Protein AF-A0A7C9F800-F1 (afdb_monomer)

Structure (mmCIF, N/CA/C/O backbone):
data_AF-A0A7C9F800-F1
#
_entry.id   AF-A0A7C9F800-F1
#
loop_
_atom_site.group_PDB
_atom_site.id
_atom_site.type_symbol
_atom_site.label_atom_id
_atom_site.label_alt_id
_atom_site.label_comp_id
_atom_site.label_asym_id
_atom_site.label_entity_id
_atom_site.label_seq_id
_atom_site.pdbx_PDB_ins_code
_atom_site.Cartn_x
_atom_site.Cartn_y
_atom_site.Cartn_z
_atom_site.occupancy
_atom_site.B_iso_or_equiv
_atom_site.auth_seq_id
_atom_site.auth_comp_id
_atom_site.auth_asym_id
_atom_site.auth_atom_id
_atom_site.pdbx_PDB_model_num
ATOM 1 N N . LEU A 1 1 ? -0.055 3.394 1.005 1.00 93.81 1 LEU A N 1
ATOM 2 C CA . LEU A 1 1 ? -0.273 2.011 0.501 1.00 93.81 1 LEU A CA 1
ATOM 3 C C . LEU A 1 1 ? 0.442 1.721 -0.820 1.00 93.81 1 LEU A C 1
ATOM 5 O O . LEU A 1 1 ? 1.313 0.863 -0.821 1.00 93.81 1 LEU A O 1
ATOM 9 N N . ARG A 1 2 ? 0.149 2.446 -1.914 1.00 95.25 2 ARG A N 1
ATOM 10 C CA . ARG A 1 2 ? 0.796 2.254 -3.235 1.00 95.25 2 ARG A CA 1
ATOM 11 C C . ARG A 1 2 ? 2.325 2.153 -3.190 1.00 95.25 2 ARG A C 1
ATOM 13 O O . ARG A 1 2 ? 2.883 1.211 -3.735 1.00 95.25 2 ARG A O 1
ATOM 20 N N . ALA A 1 3 ? 2.988 3.075 -2.488 1.00 94.31 3 ALA A N 1
ATOM 21 C CA . ALA A 1 3 ? 4.445 3.066 -2.344 1.00 94.31 3 ALA A CA 1
ATOM 22 C C . ALA A 1 3 ? 4.975 1.759 -1.725 1.00 94.31 3 ALA A C 1
ATOM 24 O O . ALA A 1 3 ? 5.908 1.165 -2.256 1.00 94.31 3 ALA A O 1
ATOM 25 N N . PHE A 1 4 ? 4.340 1.267 -0.656 1.00 93.75 4 PHE A N 1
ATOM 26 C CA . PHE A 1 4 ? 4.717 0.003 -0.019 1.00 93.75 4 PHE A CA 1
ATOM 27 C C . PHE A 1 4 ? 4.524 -1.195 -0.962 1.00 93.75 4 PHE A C 1
ATOM 29 O O . PHE A 1 4 ? 5.425 -2.018 -1.081 1.00 93.75 4 PHE A O 1
ATOM 36 N N . LYS A 1 5 ? 3.405 -1.255 -1.700 1.00 93.50 5 LYS A N 1
ATOM 37 C CA . LYS A 1 5 ? 3.109 -2.343 -2.656 1.00 93.50 5 LYS A CA 1
ATOM 38 C C . LYS A 1 5 ? 3.966 -2.324 -3.931 1.00 93.50 5 LYS A C 1
ATOM 40 O O . LYS A 1 5 ? 4.164 -3.363 -4.560 1.00 93.50 5 LYS A O 1
ATOM 45 N N . ALA A 1 6 ? 4.492 -1.159 -4.304 1.00 93.62 6 ALA A N 1
ATOM 46 C CA . ALA A 1 6 ? 5.456 -1.021 -5.394 1.00 93.62 6 ALA A CA 1
ATOM 47 C C . ALA A 1 6 ? 6.866 -1.493 -4.991 1.00 93.62 6 ALA A C 1
ATOM 49 O O . ALA A 1 6 ? 7.661 -1.856 -5.855 1.00 93.62 6 ALA A O 1
ATOM 50 N N . GLN A 1 7 ? 7.183 -1.474 -3.690 1.00 91.12 7 GLN A N 1
ATOM 51 C CA . GLN A 1 7 ? 8.450 -1.979 -3.155 1.00 91.12 7 GLN A CA 1
ATOM 52 C C . GLN A 1 7 ? 8.429 -3.501 -2.969 1.00 91.12 7 GLN A C 1
ATOM 54 O O . GLN A 1 7 ? 9.410 -4.163 -3.297 1.00 91.12 7 GLN A O 1
ATOM 59 N N . SER A 1 8 ? 7.333 -4.058 -2.447 1.00 86.81 8 SER A N 1
ATOM 60 C CA . SER A 1 8 ? 7.206 -5.491 -2.161 1.00 86.81 8 SER A CA 1
ATOM 61 C C . SER A 1 8 ? 5.758 -5.977 -2.263 1.00 86.81 8 SER A C 1
ATOM 63 O O . SER A 1 8 ? 4.818 -5.229 -1.999 1.00 86.81 8 SER A O 1
ATOM 65 N N . ASP A 1 9 ? 5.572 -7.248 -2.636 1.00 84.44 9 ASP A N 1
ATOM 66 C CA . ASP A 1 9 ? 4.239 -7.864 -2.729 1.00 84.44 9 ASP A CA 1
ATOM 67 C C . ASP A 1 9 ? 3.602 -8.108 -1.358 1.00 84.44 9 ASP A C 1
ATOM 69 O O . ASP A 1 9 ? 2.393 -7.944 -1.189 1.00 84.44 9 ASP A O 1
ATOM 73 N N . ALA A 1 10 ? 4.422 -8.427 -0.360 1.00 87.19 10 ALA A N 1
ATOM 74 C CA . ALA A 1 10 ? 4.011 -8.509 1.032 1.00 87.19 10 ALA A CA 1
ATOM 75 C C . ALA A 1 10 ? 4.365 -7.212 1.774 1.00 87.19 10 ALA A C 1
ATOM 77 O O . ALA A 1 10 ? 5.423 -6.617 1.545 1.00 87.19 10 ALA A O 1
ATOM 78 N N . ILE A 1 11 ? 3.479 -6.778 2.670 1.00 88.38 11 ILE A N 1
ATOM 79 C CA . ILE A 1 11 ? 3.770 -5.729 3.650 1.00 88.38 11 ILE A CA 1
ATOM 80 C C . ILE A 1 11 ? 4.346 -6.453 4.870 1.00 88.38 11 ILE A C 1
ATOM 82 O O . ILE A 1 11 ? 3.743 -7.402 5.354 1.00 88.38 11 ILE A O 1
ATOM 86 N N . SER A 1 12 ? 5.547 -6.078 5.316 1.00 88.56 12 SER A N 1
ATOM 87 C CA . SER A 1 12 ? 6.138 -6.668 6.521 1.00 88.56 12 SER A CA 1
ATOM 88 C C . SER A 1 12 ? 5.402 -6.194 7.774 1.00 88.56 12 SER A C 1
ATOM 90 O O . SER A 1 12 ? 4.864 -5.088 7.784 1.00 88.56 12 SER A O 1
ATOM 92 N N . TRP A 1 13 ? 5.461 -6.982 8.848 1.00 86.88 13 TRP A N 1
ATOM 93 C CA . TRP A 1 13 ? 4.853 -6.653 10.144 1.00 86.88 13 TRP A CA 1
ATOM 94 C C . TRP A 1 13 ? 5.213 -5.246 10.648 1.00 86.88 13 TRP A C 1
ATOM 96 O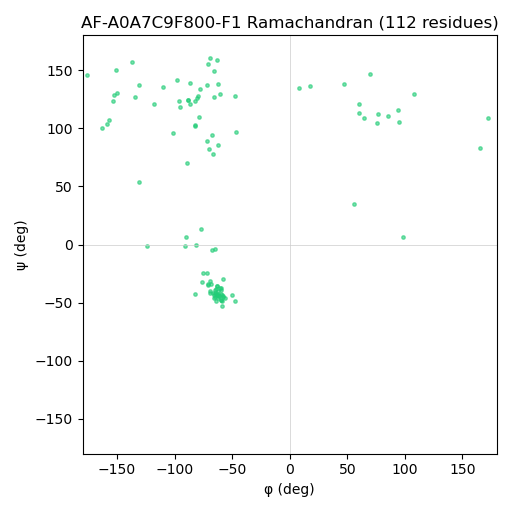 O . TRP A 1 13 ? 4.329 -4.481 11.028 1.00 86.88 13 TRP A O 1
ATOM 106 N N . ASP A 1 14 ? 6.484 -4.847 10.534 1.00 88.38 14 ASP A N 1
ATOM 107 C CA . ASP A 1 14 ? 6.934 -3.501 10.921 1.00 88.38 14 ASP A CA 1
ATOM 108 C C . ASP A 1 14 ? 6.211 -2.388 10.140 1.00 88.38 14 ASP A C 1
ATOM 110 O O . ASP A 1 14 ? 5.869 -1.335 10.681 1.00 88.38 14 ASP A O 1
ATOM 114 N N . LYS A 1 15 ? 5.941 -2.618 8.848 1.00 93.38 15 LYS A N 1
ATOM 115 C CA . LYS A 1 15 ? 5.225 -1.668 7.987 1.00 93.38 15 LYS A CA 1
ATOM 116 C C . LYS A 1 15 ? 3.722 -1.678 8.273 1.00 93.38 15 LYS A C 1
ATOM 118 O O . LYS A 1 15 ? 3.089 -0.633 8.144 1.00 93.38 15 LYS A O 1
ATOM 123 N N . GLU A 1 16 ? 3.144 -2.812 8.666 1.00 92.75 16 GLU A N 1
ATOM 124 C CA . GLU A 1 16 ? 1.723 -2.912 9.031 1.00 92.75 16 GLU A CA 1
ATOM 125 C C . GLU A 1 16 ? 1.383 -2.092 10.278 1.00 92.75 16 GLU A C 1
ATOM 127 O O . GLU A 1 16 ? 0.345 -1.422 10.299 1.00 92.75 16 GLU A O 1
ATOM 132 N N . GLY A 1 17 ? 2.273 -2.074 11.276 1.00 93.94 17 GLY A N 1
ATOM 133 C CA . GLY A 1 17 ? 2.135 -1.214 12.453 1.00 93.94 17 GLY A CA 1
ATOM 134 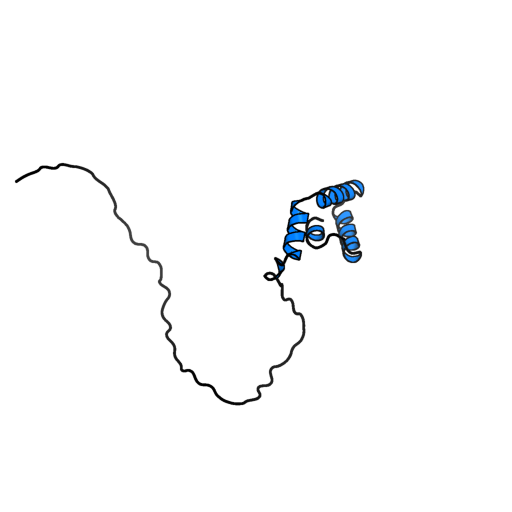C C . GLY A 1 17 ? 2.067 0.265 12.066 1.00 93.94 17 GLY A C 1
ATOM 135 O O . GLY A 1 17 ? 1.091 0.946 12.379 1.00 93.94 17 GLY A O 1
ATOM 136 N N . LEU A 1 18 ? 3.040 0.737 11.279 1.00 95.69 18 LEU A N 1
ATOM 137 C CA . LEU A 1 18 ? 3.068 2.118 10.780 1.00 95.69 18 LEU A CA 1
ATOM 138 C C . LEU A 1 18 ? 1.816 2.472 9.961 1.00 95.69 18 LEU A C 1
ATOM 140 O O . LEU A 1 18 ? 1.230 3.538 10.132 1.00 95.69 18 LEU A O 1
ATOM 144 N N . ILE A 1 19 ? 1.386 1.580 9.068 1.00 95.75 19 ILE A N 1
ATOM 145 C CA . ILE A 1 19 ? 0.182 1.780 8.251 1.00 95.75 19 ILE A CA 1
ATOM 146 C C . ILE A 1 19 ? -1.072 1.856 9.128 1.00 95.75 19 ILE A C 1
ATOM 148 O O . ILE A 1 19 ? -1.986 2.619 8.820 1.00 95.75 19 ILE A O 1
ATOM 152 N N . THR A 1 20 ? -1.123 1.085 10.212 1.00 96.31 20 THR A N 1
ATOM 153 C CA . THR A 1 20 ? -2.248 1.090 11.148 1.00 96.31 20 THR A CA 1
ATOM 154 C C . THR A 1 20 ? -2.331 2.388 11.934 1.00 96.31 20 THR A C 1
ATOM 156 O O . THR A 1 20 ? -3.424 2.935 12.057 1.00 96.31 20 THR A O 1
ATOM 159 N N . GLU A 1 21 ? -1.206 2.921 12.398 1.00 96.62 21 GLU A N 1
ATOM 160 C CA . GLU A 1 21 ? -1.202 4.215 13.083 1.00 96.62 21 GLU A CA 1
ATOM 161 C C . GLU A 1 21 ? -1.593 5.347 12.126 1.00 96.62 21 GLU A C 1
ATOM 163 O O . GLU A 1 21 ? -2.493 6.125 12.439 1.00 96.62 21 GLU A O 1
ATOM 168 N N . LEU A 1 22 ? -1.055 5.349 10.899 1.00 97.00 22 LEU A N 1
ATOM 169 C CA . LEU A 1 22 ? -1.460 6.305 9.860 1.00 97.00 22 LEU A CA 1
ATOM 170 C C . LEU A 1 22 ? -2.954 6.209 9.519 1.00 97.00 22 LEU A C 1
ATOM 172 O O . LEU A 1 22 ? -3.605 7.227 9.304 1.00 97.00 22 LEU A O 1
ATOM 176 N N . ARG A 1 23 ? -3.523 4.997 9.468 1.00 97.38 23 ARG A N 1
ATOM 177 C CA . ARG A 1 23 ? -4.962 4.781 9.234 1.00 97.38 23 ARG A CA 1
ATOM 178 C C . ARG A 1 23 ? -5.799 5.486 10.304 1.00 97.38 23 ARG A C 1
ATOM 180 O O . ARG A 1 23 ? -6.738 6.198 9.956 1.00 97.38 23 ARG A O 1
ATOM 187 N N . LYS A 1 24 ? -5.447 5.297 11.581 1.00 98.06 24 LYS A N 1
ATOM 188 C CA . LYS A 1 24 ? -6.145 5.910 12.721 1.00 98.06 24 LYS A CA 1
ATOM 189 C C . LYS A 1 24 ? -5.998 7.430 12.715 1.00 98.06 24 LYS A C 1
ATOM 191 O O . LYS A 1 24 ? -6.992 8.129 12.890 1.00 98.06 24 LYS A O 1
ATOM 196 N N . GLU A 1 25 ? -4.790 7.935 12.471 1.00 98.19 25 GLU A N 1
ATOM 197 C CA . GLU A 1 25 ? -4.492 9.372 12.428 1.00 98.19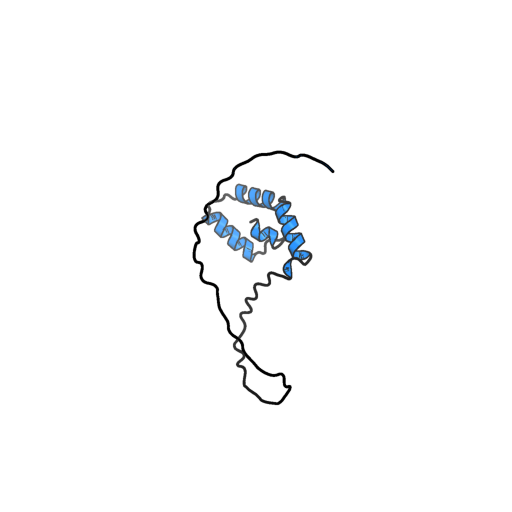 25 GLU A CA 1
ATOM 198 C C . GLU A 1 25 ? -5.263 10.087 11.309 1.00 98.19 25 GLU A C 1
ATOM 200 O O . GLU A 1 25 ? -5.832 11.157 11.518 1.00 98.19 25 GLU A O 1
ATOM 205 N N . LEU A 1 26 ? -5.376 9.446 10.143 1.00 97.88 26 LEU A N 1
ATOM 206 C CA . LEU A 1 26 ? -6.169 9.935 9.013 1.00 97.88 26 LEU A CA 1
ATOM 207 C C . LEU A 1 26 ? -7.669 9.623 9.134 1.00 97.88 26 LEU A C 1
ATOM 209 O O . LEU A 1 26 ? -8.435 10.000 8.250 1.00 97.88 26 LEU A O 1
ATOM 213 N N . ARG A 1 27 ? -8.092 8.957 10.217 1.00 97.81 27 ARG A N 1
ATOM 214 C CA . ARG A 1 27 ? -9.484 8.564 10.500 1.00 97.81 27 ARG A CA 1
ATOM 215 C C . ARG A 1 27 ? -10.123 7.730 9.384 1.00 97.81 27 ARG A C 1
ATOM 217 O O . ARG A 1 27 ? -11.315 7.852 9.125 1.00 97.81 27 ARG A O 1
ATOM 224 N N . VAL A 1 28 ? -9.328 6.884 8.736 1.00 97.69 28 VAL A N 1
ATOM 225 C CA . VAL A 1 28 ? -9.799 5.944 7.713 1.00 97.69 28 VAL A CA 1
ATOM 226 C C . VAL A 1 28 ? -10.413 4.733 8.412 1.00 97.69 28 VAL A C 1
ATOM 228 O O . VAL A 1 28 ? -9.771 4.128 9.273 1.00 97.69 28 VAL A O 1
ATOM 231 N N . SER A 1 29 ? -11.641 4.366 8.053 1.00 97.94 29 SER A N 1
ATOM 232 C CA . SER A 1 29 ? -12.307 3.181 8.609 1.00 97.94 29 SER A CA 1
ATOM 233 C C . SER A 1 29 ? -11.657 1.876 8.131 1.00 97.94 29 SER A C 1
ATOM 235 O O . SER A 1 29 ? -10.939 1.842 7.128 1.00 97.94 29 SER A O 1
ATOM 237 N N . ASP A 1 30 ? -11.896 0.773 8.841 1.00 96.81 30 ASP A N 1
ATOM 238 C CA . ASP A 1 30 ? -11.357 -0.535 8.452 1.00 96.81 30 ASP A CA 1
ATOM 239 C C . ASP A 1 30 ? -11.897 -1.023 7.101 1.00 96.81 30 ASP A C 1
ATOM 241 O O . ASP A 1 30 ? -11.140 -1.595 6.312 1.00 96.81 30 ASP A O 1
ATOM 245 N N . ASP A 1 31 ? -13.163 -0.737 6.793 1.00 97.69 31 ASP A N 1
ATOM 246 C CA . ASP A 1 31 ? -13.768 -1.059 5.499 1.00 97.69 31 ASP A CA 1
A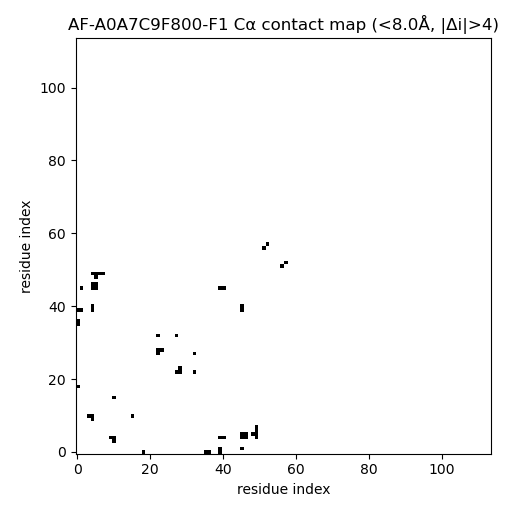TOM 247 C C . ASP A 1 31 ? -13.125 -0.263 4.359 1.00 97.69 31 ASP A C 1
ATOM 249 O O . ASP A 1 31 ? -12.714 -0.846 3.351 1.00 97.69 31 ASP A O 1
ATOM 253 N N . GLU A 1 32 ? -12.933 1.047 4.540 1.00 97.56 32 GLU A N 1
ATOM 254 C CA . GLU A 1 32 ? -12.218 1.877 3.566 1.00 97.56 32 GLU A CA 1
ATOM 255 C C . GLU A 1 32 ? -10.775 1.404 3.403 1.00 97.56 32 GLU A C 1
ATOM 257 O O . GLU A 1 32 ? -10.283 1.268 2.284 1.00 97.56 32 GLU A O 1
ATOM 262 N N . HIS A 1 33 ? -10.083 1.102 4.503 1.00 97.31 33 HIS A N 1
ATOM 263 C CA . HIS A 1 33 ? -8.718 0.591 4.456 1.00 97.31 33 HIS A CA 1
ATOM 264 C C . HIS A 1 33 ? -8.629 -0.716 3.658 1.00 97.31 33 HIS A C 1
ATOM 266 O O . HIS A 1 33 ? -7.738 -0.873 2.815 1.00 97.31 33 HIS A O 1
ATOM 272 N N . ARG A 1 34 ? -9.576 -1.634 3.877 1.00 96.50 34 ARG A N 1
ATOM 273 C CA . ARG A 1 34 ? -9.688 -2.886 3.127 1.00 96.50 34 ARG A CA 1
ATOM 274 C C . ARG A 1 34 ? -9.932 -2.622 1.646 1.00 96.50 34 ARG A C 1
ATOM 276 O O . ARG A 1 34 ? -9.268 -3.232 0.808 1.00 96.50 34 ARG A O 1
ATOM 283 N N . GLU A 1 35 ? -10.816 -1.692 1.307 1.00 97.62 35 GLU A N 1
ATOM 284 C CA . GLU A 1 35 ? -11.077 -1.320 -0.082 1.00 97.62 35 GLU A CA 1
ATOM 285 C C . GLU A 1 35 ? -9.839 -0.699 -0.751 1.00 97.62 35 GLU A C 1
ATOM 287 O O . GLU A 1 35 ? -9.483 -1.063 -1.874 1.00 97.62 35 GLU A O 1
ATOM 292 N N . LEU A 1 36 ? -9.117 0.181 -0.049 1.00 96.31 36 LEU A N 1
ATOM 293 C CA . LEU A 1 36 ? -7.859 0.756 -0.528 1.00 96.31 36 LEU A CA 1
ATOM 294 C C . LEU A 1 36 ? -6.813 -0.333 -0.797 1.00 96.31 36 LEU A C 1
ATOM 296 O O . LEU A 1 36 ? -6.119 -0.270 -1.814 1.00 96.31 36 LEU A O 1
ATOM 300 N N . LEU A 1 37 ? -6.696 -1.332 0.084 1.00 95.00 37 LEU A N 1
ATOM 301 C CA . LEU A 1 37 ? -5.800 -2.473 -0.119 1.00 95.00 37 LEU A CA 1
ATOM 302 C C . LEU A 1 37 ? -6.190 -3.281 -1.359 1.00 95.00 37 LEU A C 1
ATOM 304 O O . LEU A 1 37 ? -5.319 -3.573 -2.179 1.00 95.00 37 LEU A O 1
ATOM 308 N N . VAL A 1 38 ? -7.479 -3.588 -1.536 1.00 95.94 38 VAL A N 1
ATOM 309 C CA . VAL A 1 38 ? -7.988 -4.291 -2.725 1.00 95.94 38 VAL A CA 1
ATOM 310 C C . VAL A 1 38 ? -7.679 -3.495 -3.992 1.00 95.94 38 VAL A C 1
ATOM 312 O O . VAL A 1 38 ? -7.130 -4.045 -4.947 1.00 95.94 38 VAL A O 1
ATOM 315 N N . ARG A 1 39 ? -7.959 -2.190 -4.006 1.00 96.25 39 ARG A N 1
ATOM 316 C CA . ARG A 1 39 ? -7.740 -1.333 -5.177 1.00 96.25 39 ARG A CA 1
ATOM 317 C C . ARG A 1 39 ? -6.265 -1.238 -5.554 1.00 96.25 39 ARG A C 1
ATOM 319 O O . ARG A 1 39 ? -5.926 -1.347 -6.724 1.00 96.25 39 ARG A O 1
ATOM 326 N N . VAL A 1 40 ? -5.382 -1.077 -4.567 1.00 95.00 40 VAL A N 1
ATOM 327 C CA . VAL A 1 40 ? -3.929 -1.020 -4.795 1.00 95.00 40 VAL A CA 1
ATOM 328 C C . VAL A 1 40 ? -3.372 -2.372 -5.240 1.00 95.00 40 VAL A C 1
ATOM 330 O O . VAL A 1 40 ? -2.433 -2.402 -6.029 1.00 95.00 40 VAL A O 1
ATOM 333 N N . ASN A 1 41 ? -3.926 -3.486 -4.760 1.00 92.69 41 ASN A N 1
ATOM 334 C CA . ASN A 1 41 ? -3.480 -4.816 -5.171 1.00 92.69 41 ASN A CA 1
ATOM 335 C C . ASN A 1 41 ? -3.832 -5.131 -6.634 1.00 92.69 41 ASN A C 1
ATOM 337 O O . ASN A 1 41 ? -3.084 -5.840 -7.296 1.00 92.69 41 ASN A O 1
ATOM 341 N N . ASN A 1 42 ? -4.939 -4.577 -7.133 1.00 95.38 42 ASN A N 1
ATOM 342 C CA . ASN A 1 42 ? -5.369 -4.699 -8.528 1.00 95.38 42 ASN A CA 1
ATOM 343 C C . ASN A 1 42 ? -4.810 -3.584 -9.439 1.00 95.38 42 ASN A C 1
ATOM 345 O O . ASN A 1 42 ? -5.200 -3.480 -10.598 1.00 95.38 42 ASN A O 1
ATOM 349 N N . ASP A 1 43 ? -3.919 -2.727 -8.933 1.00 96.62 43 ASP A N 1
ATOM 350 C CA . ASP A 1 43 ? -3.333 -1.627 -9.700 1.00 96.62 43 ASP A CA 1
ATOM 351 C C . ASP A 1 43 ? -2.157 -2.140 -10.553 1.00 96.62 43 ASP A C 1
ATOM 353 O O . ASP A 1 43 ? -1.043 -2.363 -10.063 1.00 96.62 43 ASP A O 1
ATOM 357 N N . ASP A 1 44 ? -2.404 -2.324 -11.852 1.00 95.94 44 ASP A N 1
ATOM 358 C CA . ASP A 1 44 ? -1.412 -2.825 -12.810 1.00 95.94 44 ASP A CA 1
ATOM 359 C C . ASP A 1 44 ? -0.152 -1.958 -12.889 1.00 95.94 44 ASP A C 1
ATOM 361 O O . ASP A 1 44 ? 0.942 -2.472 -13.140 1.00 95.94 44 ASP A O 1
ATOM 365 N N . VAL A 1 45 ? -0.267 -0.649 -12.639 1.00 95.94 45 VAL A N 1
ATOM 366 C CA . VAL A 1 45 ? 0.891 0.253 -12.634 1.00 95.94 45 VAL A CA 1
ATOM 367 C C . VAL A 1 45 ? 1.814 -0.094 -11.469 1.00 95.94 45 VAL A C 1
ATOM 369 O O . VAL A 1 45 ? 3.031 -0.152 -11.640 1.00 95.94 45 VAL A O 1
ATOM 372 N N . ILE A 1 46 ? 1.254 -0.388 -10.295 1.00 95.56 46 ILE A N 1
ATOM 373 C CA . ILE A 1 46 ? 2.025 -0.777 -9.107 1.00 95.56 46 ILE A CA 1
ATOM 374 C C . ILE A 1 46 ? 2.734 -2.111 -9.328 1.00 95.56 46 ILE A C 1
ATOM 376 O O . ILE A 1 46 ? 3.916 -2.238 -8.996 1.00 95.56 46 ILE A O 1
ATOM 380 N N . ARG A 1 47 ? 2.046 -3.075 -9.948 1.00 94.12 47 ARG A N 1
ATOM 381 C CA . ARG A 1 47 ? 2.644 -4.353 -10.345 1.00 94.12 47 ARG A CA 1
ATOM 382 C C . ARG A 1 47 ? 3.807 -4.143 -11.320 1.00 94.12 47 ARG A C 1
ATOM 384 O O . ARG A 1 47 ? 4.903 -4.642 -11.075 1.00 94.12 47 ARG A O 1
ATOM 391 N N . ARG A 1 48 ? 3.619 -3.318 -12.354 1.00 94.06 48 ARG A N 1
ATOM 392 C CA . ARG A 1 48 ? 4.659 -3.019 -13.350 1.00 94.06 48 ARG A CA 1
ATOM 393 C C . ARG A 1 48 ? 5.871 -2.299 -12.760 1.00 94.06 48 ARG A C 1
ATOM 395 O O . ARG A 1 48 ? 7.001 -2.593 -13.140 1.00 94.06 48 ARG A O 1
ATOM 402 N N . ILE A 1 49 ? 5.664 -1.374 -11.820 1.00 93.38 49 ILE A N 1
ATOM 403 C CA . ILE A 1 49 ? 6.761 -0.692 -11.113 1.00 93.38 49 ILE A CA 1
ATOM 404 C C . ILE A 1 49 ? 7.589 -1.699 -10.311 1.00 93.38 49 ILE A C 1
ATOM 406 O O . ILE A 1 49 ? 8.820 -1.630 -10.321 1.00 93.38 49 ILE A O 1
ATOM 410 N N . ARG A 1 50 ? 6.929 -2.640 -9.631 1.00 92.75 50 ARG A N 1
ATOM 411 C CA . ARG A 1 50 ? 7.607 -3.689 -8.867 1.00 92.75 50 ARG A CA 1
ATOM 412 C C . ARG A 1 50 ? 8.422 -4.598 -9.784 1.00 92.75 50 ARG A C 1
ATOM 414 O O . ARG A 1 50 ? 9.607 -4.801 -9.531 1.00 92.75 50 ARG A O 1
ATOM 421 N N . GLU A 1 51 ? 7.820 -5.074 -10.872 1.00 91.44 51 GLU A N 1
ATOM 422 C CA . GLU A 1 51 ? 8.489 -5.884 -11.900 1.00 91.44 51 GLU A CA 1
ATOM 423 C C . GLU A 1 51 ? 9.715 -5.164 -12.480 1.00 91.44 51 GLU A C 1
ATOM 425 O O . GLU A 1 51 ? 10.796 -5.743 -12.546 1.00 91.44 51 GLU A O 1
ATOM 430 N N . TRP A 1 52 ? 9.587 -3.878 -12.821 1.00 89.56 52 TRP A N 1
ATOM 431 C CA . TRP A 1 52 ? 10.691 -3.076 -13.356 1.00 89.56 52 TRP A CA 1
ATOM 432 C C . TRP A 1 52 ? 11.871 -2.957 -12.378 1.00 89.56 52 TRP A C 1
ATOM 434 O O . TRP A 1 52 ? 13.030 -3.022 -12.792 1.00 89.56 52 TRP A O 1
ATOM 444 N N . ARG A 1 53 ? 11.600 -2.835 -11.071 1.00 86.81 53 ARG A N 1
ATOM 445 C CA . ARG A 1 53 ? 12.652 -2.821 -10.040 1.00 86.81 53 ARG A CA 1
ATOM 446 C C . ARG A 1 53 ? 13.330 -4.181 -9.881 1.00 86.81 53 ARG A C 1
ATOM 448 O O . ARG A 1 53 ? 14.548 -4.213 -9.733 1.00 86.81 53 ARG A O 1
ATOM 455 N N . GLN A 1 54 ? 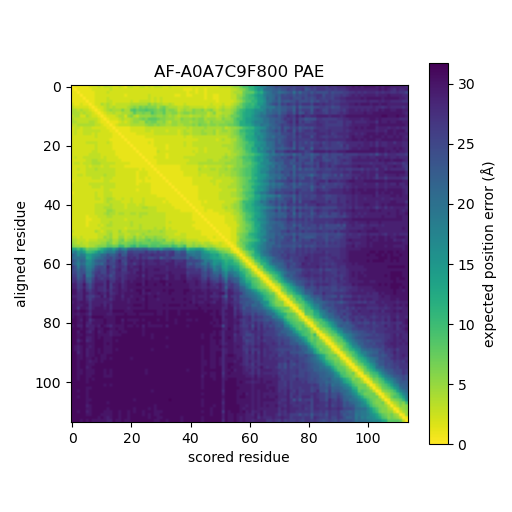12.568 -5.273 -9.933 1.00 84.31 54 GLN A N 1
ATOM 456 C CA . GLN A 1 54 ? 13.100 -6.637 -9.812 1.00 84.31 54 GLN A CA 1
ATOM 457 C C . GLN A 1 54 ? 13.909 -7.061 -11.049 1.00 84.31 54 GLN A C 1
ATOM 459 O O . GLN A 1 54 ? 14.930 -7.726 -10.920 1.00 84.31 54 GLN A O 1
ATOM 464 N N . ALA A 1 55 ? 13.509 -6.622 -12.245 1.00 84.06 55 ALA A N 1
ATOM 465 C CA . ALA A 1 55 ? 14.156 -6.963 -13.514 1.00 84.06 55 ALA A CA 1
ATOM 466 C C . ALA A 1 55 ? 15.468 -6.193 -13.802 1.00 84.06 55 ALA A C 1
ATOM 468 O O . ALA A 1 55 ? 15.955 -6.212 -14.929 1.00 84.06 55 ALA A O 1
ATOM 469 N N . GLY A 1 56 ? 16.052 -5.504 -12.812 1.00 71.31 56 GLY A N 1
ATOM 470 C CA . GLY A 1 56 ? 17.335 -4.801 -12.965 1.00 71.31 56 GLY A CA 1
ATOM 471 C C . GLY A 1 56 ? 17.244 -3.294 -13.235 1.00 71.31 56 GLY A C 1
ATOM 472 O O . GLY A 1 56 ? 18.277 -2.648 -13.400 1.00 71.31 56 GLY A O 1
ATOM 473 N N . GLY A 1 57 ? 16.052 -2.683 -13.179 1.00 61.88 57 GLY A N 1
ATOM 474 C CA . GLY A 1 57 ? 15.888 -1.218 -13.201 1.00 61.88 57 GLY A CA 1
ATOM 475 C C . GLY A 1 57 ? 16.477 -0.496 -11.974 1.00 61.88 57 GLY A C 1
ATOM 476 O O . GLY A 1 57 ? 16.478 0.732 -11.906 1.00 61.88 57 GLY A O 1
ATOM 477 N N . HIS A 1 58 ? 16.993 -1.248 -10.996 1.00 57.00 58 HIS A N 1
ATOM 478 C CA . HIS A 1 58 ? 17.533 -0.742 -9.734 1.00 57.00 58 HIS A CA 1
ATOM 479 C C . HIS A 1 58 ? 19.041 -0.429 -9.745 1.00 57.00 58 HIS A C 1
ATOM 481 O O . HIS A 1 58 ? 19.548 0.086 -8.749 1.00 57.00 58 HIS A O 1
ATOM 487 N N . GLN A 1 59 ? 19.756 -0.657 -10.854 1.00 56.84 59 GLN A N 1
ATOM 488 C CA . GLN A 1 59 ? 21.199 -0.368 -10.944 1.00 56.84 59 GLN A CA 1
ATOM 489 C C . GLN A 1 59 ? 21.546 1.139 -10.903 1.00 56.84 59 GLN A C 1
ATOM 491 O O . GLN A 1 59 ? 22.723 1.479 -10.870 1.00 56.84 59 GLN A O 1
ATOM 496 N N . SER A 1 60 ? 20.564 2.055 -10.891 1.00 53.47 60 SER A N 1
ATOM 497 C CA . SER A 1 60 ? 20.817 3.506 -11.000 1.00 53.47 60 SER A CA 1
ATOM 498 C C . SER A 1 60 ? 20.264 4.379 -9.863 1.00 53.47 60 SER A C 1
ATOM 500 O O . SER A 1 60 ? 20.486 5.587 -9.880 1.00 53.47 60 SER A O 1
ATOM 502 N N . LEU A 1 61 ? 19.571 3.821 -8.867 1.00 54.81 61 LEU A N 1
ATOM 503 C CA . LEU A 1 61 ? 19.184 4.561 -7.655 1.00 54.81 61 LEU A CA 1
ATOM 504 C C . LEU A 1 61 ? 19.552 3.749 -6.408 1.00 54.81 61 LEU A C 1
ATOM 506 O O . LEU A 1 61 ? 18.728 3.483 -5.536 1.00 54.81 61 LEU A O 1
ATOM 510 N N . SER A 1 62 ? 20.820 3.347 -6.319 1.00 49.88 62 SER A N 1
ATOM 511 C CA . SER A 1 62 ? 21.427 3.133 -5.009 1.00 49.88 62 SER A CA 1
ATOM 512 C C . SER A 1 62 ? 21.531 4.504 -4.351 1.00 49.88 62 SER A C 1
ATOM 514 O O . SER A 1 62 ? 22.477 5.252 -4.592 1.00 49.88 62 SER A O 1
ATOM 516 N N . THR A 1 63 ? 20.535 4.870 -3.545 1.00 51.31 63 THR A N 1
ATOM 517 C CA . THR A 1 63 ? 20.741 5.840 -2.472 1.00 51.31 63 THR A CA 1
ATOM 518 C C . THR A 1 63 ? 21.759 5.206 -1.533 1.00 51.31 63 THR A C 1
ATOM 520 O O . THR A 1 63 ? 21.409 4.499 -0.591 1.00 51.31 63 THR A O 1
ATOM 523 N N . SER A 1 64 ? 23.037 5.395 -1.853 1.00 47.69 64 SER A N 1
ATOM 524 C CA . SER A 1 64 ? 24.165 5.055 -1.004 1.00 47.69 64 SER A CA 1
ATOM 525 C C . SER A 1 64 ? 24.124 5.969 0.217 1.00 47.69 64 SER A C 1
ATOM 527 O O . SER A 1 64 ? 24.851 6.950 0.312 1.00 47.69 64 SER A O 1
ATOM 529 N N . HIS A 1 65 ? 23.252 5.659 1.167 1.00 49.72 65 HIS A N 1
ATOM 530 C CA . HIS A 1 65 ? 23.504 5.975 2.561 1.00 49.72 65 HIS A CA 1
ATOM 531 C C . HIS A 1 65 ? 24.246 4.782 3.150 1.00 49.72 65 HIS A C 1
ATOM 533 O O . HIS A 1 65 ? 23.717 4.008 3.941 1.00 49.72 65 HIS A O 1
ATOM 539 N N . THR A 1 66 ? 25.500 4.624 2.726 1.00 46.31 66 THR A N 1
ATOM 540 C CA . THR A 1 66 ? 26.498 3.921 3.524 1.00 46.31 66 THR A CA 1
ATOM 541 C C . THR A 1 66 ? 26.804 4.817 4.717 1.00 46.31 66 THR A C 1
ATOM 543 O O . THR A 1 66 ? 27.742 5.611 4.701 1.00 46.31 66 THR A O 1
ATOM 546 N N . ILE A 1 67 ? 25.958 4.740 5.740 1.00 52.62 67 ILE A N 1
ATOM 547 C CA . ILE A 1 67 ? 26.355 5.101 7.095 1.00 52.62 67 ILE A CA 1
ATOM 548 C C . ILE A 1 67 ? 27.282 3.968 7.529 1.00 52.62 67 ILE A C 1
ATOM 550 O O . ILE A 1 67 ? 26.809 2.944 8.008 1.00 52.62 67 ILE A O 1
ATOM 554 N N . ASN A 1 68 ? 28.582 4.092 7.259 1.00 49.56 68 ASN A N 1
ATOM 555 C CA . ASN A 1 68 ? 29.575 3.346 8.018 1.00 49.56 68 ASN A CA 1
ATOM 556 C C . ASN A 1 68 ? 30.949 4.022 7.958 1.00 49.56 68 ASN A C 1
ATOM 558 O O . ASN A 1 68 ? 31.627 4.011 6.936 1.00 49.56 68 ASN A O 1
ATOM 562 N N . ASP A 1 69 ? 31.269 4.606 9.104 1.00 42.22 69 ASP A N 1
ATOM 563 C CA . ASP A 1 69 ? 32.555 4.643 9.784 1.00 42.22 69 ASP A CA 1
ATOM 564 C C . ASP A 1 69 ? 33.793 5.259 9.108 1.00 42.22 69 ASP A C 1
ATOM 566 O O . ASP A 1 69 ? 34.316 4.841 8.076 1.00 42.22 69 ASP A O 1
ATOM 570 N N . VAL A 1 70 ? 34.292 6.266 9.817 1.00 55.84 70 VAL A N 1
ATOM 571 C CA . VAL A 1 70 ? 35.581 6.934 9.697 1.00 55.84 70 VAL A CA 1
ATOM 572 C C . VAL A 1 70 ? 36.743 5.937 9.585 1.00 55.84 70 VAL A C 1
ATOM 574 O O . VAL A 1 70 ? 37.309 5.480 10.567 1.00 55.84 70 VAL A O 1
ATOM 577 N N . SER A 1 71 ? 37.182 5.649 8.364 1.00 50.66 71 SER A N 1
ATOM 578 C CA . SER A 1 71 ? 38.520 5.097 8.134 1.00 50.66 71 SER A CA 1
ATOM 579 C C . SER A 1 71 ? 39.439 6.212 7.650 1.00 50.66 71 SER A C 1
ATOM 581 O O . SER A 1 71 ? 39.462 6.574 6.475 1.00 50.66 71 SER A O 1
ATOM 583 N N . SER A 1 72 ? 40.167 6.793 8.601 1.00 40.50 72 SER A N 1
ATOM 584 C CA . SER A 1 72 ? 41.257 7.745 8.384 1.00 40.50 72 SER A CA 1
ATOM 585 C C . SER A 1 72 ? 42.242 7.249 7.314 1.00 40.50 72 SER A C 1
ATOM 587 O O . SER A 1 72 ? 42.775 6.148 7.461 1.00 40.50 72 SER A O 1
ATOM 589 N N . PRO A 1 73 ? 42.576 8.041 6.279 1.00 52.44 73 PRO A N 1
ATOM 590 C CA . PRO A 1 73 ? 43.685 7.708 5.400 1.00 52.44 73 PRO A CA 1
ATOM 591 C C . PRO A 1 73 ? 44.997 8.159 6.052 1.00 52.44 73 PRO A C 1
ATOM 593 O O . PRO A 1 73 ? 45.349 9.338 6.051 1.00 52.44 73 PRO A O 1
ATOM 596 N N . THR A 1 74 ? 45.745 7.215 6.616 1.00 53.22 74 THR A N 1
ATOM 597 C CA . THR A 1 74 ? 47.174 7.391 6.891 1.00 53.22 74 THR A CA 1
ATOM 598 C C . THR A 1 74 ? 47.931 7.524 5.561 1.00 53.22 74 THR A C 1
ATOM 600 O O . THR A 1 74 ? 47.791 6.662 4.690 1.00 53.22 74 THR A O 1
ATOM 603 N N . PRO A 1 75 ? 48.750 8.571 5.353 1.00 52.38 75 PRO A N 1
ATOM 604 C CA . PRO A 1 75 ? 49.575 8.671 4.157 1.00 52.38 75 PRO A CA 1
ATOM 605 C C . PRO A 1 75 ? 50.808 7.776 4.319 1.00 52.38 75 PRO A C 1
ATOM 607 O O . PRO A 1 75 ? 51.708 8.086 5.097 1.00 52.38 75 PRO A O 1
ATOM 610 N N . SER A 1 76 ? 50.872 6.672 3.573 1.00 50.28 76 SER A N 1
ATOM 611 C CA . SER A 1 76 ? 52.109 5.901 3.417 1.00 50.28 76 SER A CA 1
ATOM 612 C C . SER A 1 76 ? 52.541 5.891 1.953 1.00 50.28 76 SER A C 1
ATOM 614 O O . SER A 1 76 ? 51.788 5.532 1.049 1.00 50.28 76 SER A O 1
ATOM 616 N N . ALA A 1 77 ? 53.751 6.398 1.737 1.00 44.41 77 ALA A N 1
ATOM 617 C CA . ALA A 1 77 ? 54.384 6.647 0.454 1.00 44.41 77 ALA A CA 1
ATOM 618 C C . ALA A 1 77 ? 54.681 5.357 -0.334 1.00 44.41 77 ALA A C 1
ATOM 620 O O . ALA A 1 77 ? 55.047 4.355 0.266 1.00 44.41 77 ALA A O 1
ATOM 621 N N . SER A 1 78 ? 54.650 5.414 -1.676 1.00 44.53 78 SER A N 1
ATOM 622 C CA . SER A 1 78 ? 55.821 5.114 -2.533 1.00 44.53 78 SER A CA 1
ATOM 623 C C . SER A 1 78 ? 55.485 5.068 -4.043 1.00 44.53 78 SER A C 1
ATOM 625 O O . SER A 1 78 ? 54.883 4.133 -4.555 1.00 44.53 78 SER A O 1
ATOM 627 N N . ARG A 1 79 ? 55.971 6.105 -4.741 1.00 49.47 79 ARG A N 1
ATOM 628 C CA . ARG A 1 79 ? 56.663 6.127 -6.051 1.00 49.47 79 ARG A CA 1
ATOM 629 C C . ARG A 1 79 ? 55.963 5.705 -7.375 1.00 49.47 79 ARG A C 1
ATOM 631 O O . ARG A 1 79 ? 55.946 4.550 -7.773 1.00 49.47 79 ARG A O 1
ATOM 638 N N . LYS A 1 80 ? 55.733 6.766 -8.174 1.00 51.53 80 LYS A N 1
ATOM 639 C CA . LYS A 1 80 ? 56.079 6.981 -9.607 1.00 51.53 80 LYS A CA 1
ATOM 640 C C . LYS A 1 80 ? 55.242 6.274 -10.680 1.00 51.53 80 LYS A C 1
ATOM 642 O O . LYS A 1 80 ? 55.554 5.164 -11.086 1.00 51.53 80 LYS A O 1
ATOM 647 N N . LYS A 1 81 ? 54.379 7.059 -11.337 1.00 56.34 81 LYS A N 1
ATOM 648 C CA . LYS A 1 81 ? 54.344 7.162 -12.807 1.00 56.34 81 LYS A CA 1
ATOM 649 C C . 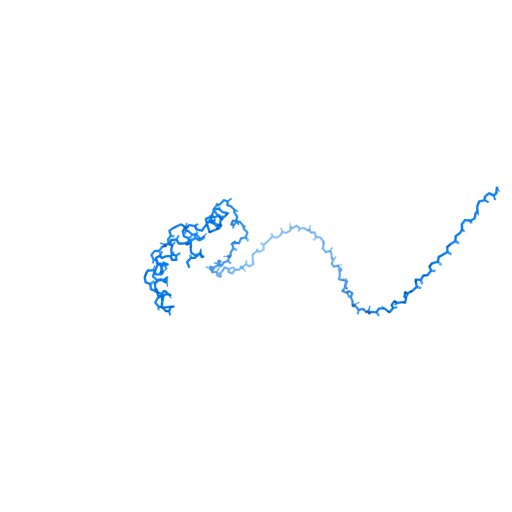LYS A 1 81 ? 53.858 8.550 -13.233 1.00 56.34 81 LYS A C 1
ATOM 651 O O . LYS A 1 81 ? 52.894 9.093 -12.716 1.00 56.34 81 LYS A O 1
ATOM 656 N N . GLN A 1 82 ? 54.643 9.121 -14.131 1.00 53.44 82 GLN A N 1
ATOM 657 C CA . GLN A 1 82 ? 54.608 10.473 -14.666 1.00 53.44 82 GLN A CA 1
ATOM 658 C C . GLN A 1 82 ? 53.502 10.619 -15.718 1.00 53.44 82 GLN A C 1
ATOM 660 O O . GLN A 1 82 ? 53.454 9.821 -16.652 1.00 53.44 82 GLN A O 1
ATOM 665 N N . ARG A 1 83 ? 52.704 11.689 -15.641 1.00 47.09 83 ARG A N 1
ATOM 666 C CA . ARG A 1 83 ? 52.256 12.429 -16.828 1.00 47.09 83 ARG A CA 1
ATOM 667 C C . ARG A 1 83 ? 51.971 13.886 -16.459 1.00 47.09 83 ARG A C 1
ATOM 669 O O . ARG A 1 83 ? 51.348 14.187 -15.451 1.00 47.09 83 ARG A O 1
ATOM 676 N N . THR A 1 84 ? 52.576 14.746 -17.258 1.00 47.56 84 THR A N 1
ATOM 677 C CA . THR A 1 84 ? 52.754 16.195 -17.172 1.00 47.56 84 THR A CA 1
ATOM 678 C C . THR A 1 84 ? 51.441 16.987 -17.163 1.00 47.56 84 THR A C 1
ATOM 680 O O . THR A 1 84 ? 50.599 16.778 -18.029 1.00 47.56 84 THR A O 1
ATOM 683 N N . SER A 1 85 ? 51.304 17.894 -16.185 1.00 44.75 85 SER A N 1
ATOM 684 C CA . SER A 1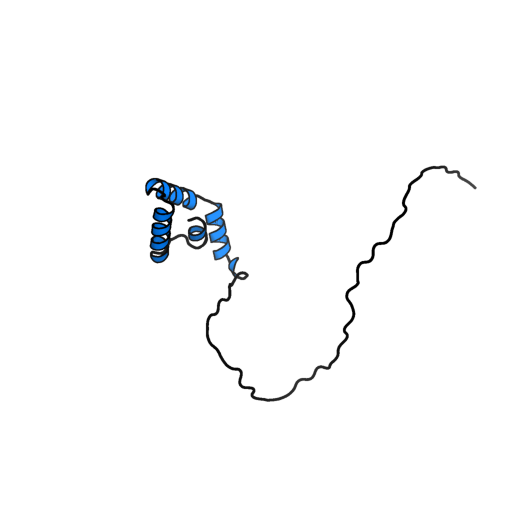 85 ? 51.139 19.360 -16.325 1.00 44.75 85 SER A CA 1
ATOM 685 C C . SER A 1 85 ? 50.712 19.872 -17.719 1.00 44.75 85 SER A C 1
ATOM 687 O O . SER A 1 85 ? 51.336 19.491 -18.699 1.00 44.75 85 SER A O 1
ATOM 689 N N . GLN A 1 86 ? 49.776 20.806 -17.921 1.00 45.62 86 GLN A N 1
ATOM 690 C CA . GLN A 1 86 ? 49.518 22.051 -17.191 1.00 45.62 86 GLN A CA 1
ATOM 691 C C . GLN A 1 86 ? 48.251 22.731 -17.776 1.00 45.62 86 GLN A C 1
ATOM 693 O O . GLN A 1 86 ? 48.000 22.628 -18.972 1.00 45.62 86 GLN A O 1
ATOM 698 N N . SER A 1 87 ? 47.498 23.398 -16.891 1.00 49.19 87 SER A N 1
ATOM 699 C CA . SER A 1 87 ? 46.618 24.580 -17.042 1.00 49.19 87 SER A CA 1
ATOM 700 C C . SER A 1 87 ? 46.311 25.130 -18.443 1.00 49.19 87 SER A C 1
ATOM 702 O O . SER A 1 87 ? 47.249 25.453 -19.154 1.00 49.19 87 SER A O 1
ATOM 704 N N . LEU A 1 88 ? 45.034 25.442 -18.726 1.00 40.50 88 LEU A N 1
ATOM 705 C CA . LEU A 1 88 ? 44.620 26.793 -19.148 1.00 40.50 88 LEU A CA 1
ATOM 706 C C . LEU A 1 88 ? 43.146 27.063 -18.782 1.00 40.50 88 LEU A C 1
ATOM 708 O O . LEU A 1 88 ? 42.229 26.337 -19.154 1.00 40.50 88 LEU A O 1
ATOM 712 N N . SER A 1 89 ? 42.966 28.138 -18.021 1.00 45.12 89 SER A N 1
ATOM 713 C CA . SER A 1 89 ? 41.716 28.774 -17.615 1.00 45.12 89 SER A CA 1
ATOM 714 C C . SER A 1 89 ? 41.322 29.804 -18.673 1.00 45.12 89 SER A C 1
ATOM 716 O O . SER A 1 89 ? 42.143 30.679 -18.938 1.00 45.12 89 SER A O 1
ATOM 718 N N . THR A 1 90 ? 40.124 29.760 -19.275 1.00 41.94 90 THR A N 1
ATOM 719 C CA . THR A 1 90 ? 39.561 30.928 -19.994 1.00 41.94 90 THR A CA 1
ATOM 720 C C . THR A 1 90 ? 38.028 30.851 -20.149 1.00 41.94 90 THR A C 1
ATOM 722 O O . THR A 1 90 ? 37.509 30.150 -21.006 1.00 41.94 90 THR A O 1
ATOM 725 N N . HIS A 1 91 ? 37.344 31.651 -19.322 1.00 49.09 91 HIS A N 1
ATOM 726 C CA . HIS A 1 91 ? 36.298 32.613 -19.709 1.00 49.09 91 HIS A CA 1
ATOM 727 C C . HIS A 1 91 ? 34.865 32.138 -20.060 1.00 49.09 91 HIS A C 1
ATOM 729 O O . HIS A 1 91 ? 34.585 31.570 -21.110 1.00 49.09 91 HIS A O 1
ATOM 735 N N . MET A 1 92 ? 33.928 32.522 -19.183 1.00 52.22 92 MET A N 1
ATOM 736 C CA . MET A 1 92 ? 32.482 32.626 -19.431 1.00 52.22 92 MET A CA 1
ATOM 737 C C . MET A 1 92 ? 32.176 33.834 -20.334 1.00 52.22 92 MET A C 1
ATOM 739 O O . MET A 1 92 ? 32.708 34.910 -20.058 1.00 52.22 92 MET A O 1
ATOM 743 N N . PRO A 1 93 ? 31.290 33.746 -21.343 1.00 49.75 93 PRO A N 1
ATOM 744 C CA . PRO A 1 93 ? 30.838 34.933 -22.050 1.00 49.75 93 PRO A CA 1
ATOM 745 C C . PRO A 1 93 ? 29.637 35.576 -21.340 1.00 49.75 93 PRO A C 1
ATOM 747 O O . PRO A 1 93 ? 28.581 34.972 -21.154 1.00 49.75 93 PRO A O 1
ATOM 750 N N . VAL A 1 94 ? 29.841 36.836 -20.961 1.00 42.47 94 VAL A N 1
ATOM 751 C CA . VAL A 1 94 ? 28.831 37.813 -20.540 1.00 42.47 94 VAL A CA 1
ATOM 752 C C . VAL A 1 94 ? 27.851 38.092 -21.686 1.00 42.47 94 VAL A C 1
ATOM 754 O O . VAL A 1 94 ? 28.244 38.247 -22.839 1.00 42.47 94 VAL A O 1
ATOM 757 N N . ILE A 1 95 ? 26.568 38.171 -21.337 1.00 51.25 95 ILE A N 1
ATOM 758 C CA . ILE A 1 95 ? 25.441 38.493 -22.216 1.00 51.25 95 ILE A CA 1
ATOM 759 C C . ILE A 1 95 ? 25.385 40.018 -22.404 1.00 51.25 95 ILE A C 1
ATOM 761 O O . ILE A 1 95 ? 25.285 40.747 -21.418 1.00 51.25 95 ILE A O 1
ATOM 765 N N . THR A 1 96 ? 25.379 40.508 -23.646 1.00 48.94 96 THR A N 1
ATOM 766 C CA . THR A 1 96 ? 24.941 41.876 -23.978 1.00 48.94 96 THR A CA 1
ATOM 767 C C . THR A 1 96 ? 23.939 41.849 -25.145 1.00 48.94 96 THR A C 1
ATOM 769 O O . THR A 1 96 ? 24.129 41.083 -26.092 1.00 48.94 96 THR A O 1
ATOM 772 N N . PRO A 1 97 ? 22.836 42.627 -25.093 1.00 47.19 97 PRO A N 1
ATOM 773 C CA . PRO A 1 97 ? 21.808 42.631 -26.134 1.00 47.19 97 PRO A CA 1
ATOM 774 C C . PRO A 1 97 ? 22.145 43.603 -27.279 1.00 47.19 97 PRO A C 1
ATOM 776 O O . PRO A 1 97 ? 22.587 44.726 -27.048 1.00 47.19 97 PRO A O 1
ATOM 779 N N . SER A 1 98 ? 21.885 43.180 -28.520 1.00 48.44 98 SER A N 1
ATOM 780 C CA . SER A 1 98 ? 22.004 43.986 -29.746 1.00 48.44 98 SER A CA 1
ATOM 781 C C . SER A 1 98 ? 20.605 44.288 -30.317 1.00 48.44 98 SER A C 1
ATOM 783 O O . SER A 1 98 ? 19.781 43.370 -30.360 1.00 48.44 98 SER A O 1
ATOM 785 N N . PRO A 1 99 ? 20.289 45.526 -30.749 1.00 47.31 99 PRO A N 1
ATOM 786 C CA . PRO A 1 99 ? 19.011 45.835 -31.384 1.00 47.31 99 PRO A CA 1
ATOM 787 C C . PRO A 1 99 ? 19.035 45.463 -32.876 1.00 47.31 99 PRO A C 1
ATOM 789 O O . PRO A 1 99 ? 19.875 45.935 -33.639 1.00 47.31 99 PRO A O 1
ATOM 792 N N . SER A 1 100 ? 18.089 44.621 -33.297 1.00 44.25 100 SER A N 1
ATOM 793 C CA . SER A 1 100 ? 17.911 44.202 -34.691 1.00 44.25 100 SER A CA 1
ATOM 794 C C . SER A 1 100 ? 16.845 45.063 -35.374 1.00 44.25 100 SER A C 1
ATOM 796 O O . SER A 1 100 ? 15.709 45.133 -34.907 1.00 44.25 100 SER A O 1
ATOM 798 N N . VAL A 1 101 ? 17.205 45.712 -36.483 1.00 45.56 101 VAL A N 1
ATOM 799 C CA . VAL A 1 101 ? 16.257 46.325 -37.424 1.00 45.56 101 VAL A CA 1
ATOM 800 C C . VAL A 1 101 ? 15.982 45.340 -38.559 1.00 45.56 101 VAL A C 1
ATOM 802 O O . VAL A 1 101 ? 16.888 44.961 -39.297 1.00 45.56 101 VAL A O 1
ATOM 805 N N . ALA A 1 102 ? 14.723 44.928 -38.701 1.00 44.03 102 ALA A N 1
ATOM 806 C CA . ALA A 1 102 ? 14.237 44.115 -39.810 1.00 44.03 102 ALA A CA 1
ATOM 807 C C . ALA A 1 102 ? 12.911 44.681 -40.338 1.00 44.03 102 ALA A C 1
ATOM 809 O O . ALA A 1 102 ? 11.965 44.852 -39.574 1.00 44.03 102 ALA A O 1
ATOM 810 N N . ALA A 1 103 ? 12.842 44.928 -41.647 1.00 40.34 103 ALA A N 1
ATOM 811 C CA . ALA A 1 103 ? 11.615 44.996 -42.451 1.00 40.34 103 ALA A CA 1
ATOM 812 C C . ALA A 1 103 ? 12.041 44.873 -43.930 1.00 40.34 103 ALA A C 1
ATOM 814 O O . ALA A 1 103 ? 12.768 45.721 -44.434 1.00 40.34 103 ALA A O 1
ATOM 815 N N . LEU A 1 104 ? 11.927 43.699 -44.559 1.00 43.00 104 LEU A N 1
ATOM 816 C CA . LEU A 1 104 ? 10.769 43.167 -45.299 1.00 43.00 104 LEU A CA 1
ATOM 817 C C . LEU A 1 104 ? 10.338 44.044 -46.491 1.00 43.00 104 LEU A C 1
ATOM 819 O O . LEU A 1 104 ? 9.771 45.113 -46.296 1.00 43.00 104 LEU A O 1
ATOM 823 N N . GLY A 1 105 ? 10.503 43.538 -47.724 1.00 36.56 105 GLY A N 1
ATOM 824 C CA . GLY A 1 105 ? 9.828 44.129 -48.887 1.00 36.56 105 GLY A CA 1
ATOM 825 C C . GLY A 1 105 ? 10.325 43.723 -50.281 1.00 36.56 105 GL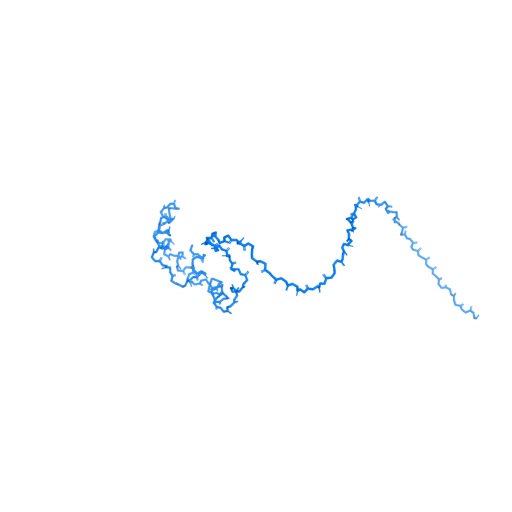Y A C 1
ATOM 826 O O . GLY A 1 105 ? 11.070 44.459 -50.903 1.00 36.56 105 GLY A O 1
ATOM 827 N N . SER A 1 106 ? 9.843 42.577 -50.769 1.00 45.34 106 SER A N 1
ATOM 828 C CA . SER A 1 106 ? 9.146 42.371 -52.059 1.00 45.34 106 SER A CA 1
ATOM 829 C C . SER A 1 106 ? 9.658 42.937 -53.412 1.00 45.34 106 SER A C 1
ATOM 831 O O . SER A 1 106 ? 9.822 44.136 -53.582 1.00 45.34 106 SER A O 1
ATOM 833 N N . ARG A 1 107 ? 9.553 42.058 -54.436 1.00 39.12 107 ARG A N 1
ATOM 834 C CA . ARG A 1 107 ? 9.282 42.277 -55.893 1.00 39.12 107 ARG A CA 1
ATOM 835 C C . ARG A 1 107 ? 10.474 42.375 -56.871 1.00 39.12 107 ARG A C 1
ATOM 837 O O . ARG A 1 107 ? 10.991 43.445 -57.129 1.00 39.12 107 ARG A O 1
ATOM 844 N N . GLY A 1 108 ? 10.665 41.290 -57.637 1.00 44.66 108 GLY A N 1
ATOM 845 C CA . GLY A 1 108 ? 10.147 41.239 -59.017 1.00 44.66 108 GLY A CA 1
ATOM 846 C C . GLY A 1 108 ? 11.118 41.331 -60.214 1.00 44.66 108 GLY A C 1
ATOM 847 O O . GLY A 1 108 ? 11.800 42.328 -60.391 1.00 44.66 108 GLY A O 1
ATOM 848 N N . LYS A 1 109 ? 10.932 40.353 -61.127 1.00 45.31 109 LYS A N 1
ATOM 849 C CA . LYS A 1 109 ? 11.081 40.355 -62.610 1.00 45.31 109 LYS A CA 1
ATOM 850 C C . LYS A 1 109 ? 12.418 39.912 -63.263 1.00 45.31 109 LYS A C 1
ATOM 852 O O . LYS A 1 109 ? 13.433 40.585 -63.187 1.00 45.31 109 LYS A O 1
ATOM 857 N N . LYS A 1 110 ? 12.323 38.793 -64.015 1.00 43.47 110 LYS A N 1
ATOM 858 C CA . LYS A 1 110 ? 13.144 38.381 -65.192 1.00 43.47 110 LYS A CA 1
ATOM 859 C C . LYS A 1 110 ? 12.962 39.391 -66.360 1.00 43.47 110 LYS A C 1
ATOM 861 O O . LYS A 1 110 ? 11.921 40.054 -66.337 1.00 43.47 110 LYS A O 1
ATOM 866 N N . PRO A 1 111 ? 13.859 39.522 -67.375 1.00 51.50 111 PRO A N 1
ATOM 867 C CA . PRO A 1 111 ? 14.154 38.550 -68.474 1.00 51.50 111 PRO A CA 1
ATOM 868 C C . PRO A 1 111 ? 15.680 38.404 -68.764 1.00 51.50 111 PRO A C 1
ATOM 870 O O . PRO A 1 111 ? 16.458 39.197 -68.259 1.00 51.50 111 PRO A O 1
ATOM 873 N N . ARG A 1 112 ? 16.256 37.336 -69.349 1.00 44.59 112 ARG A N 1
ATOM 874 C CA . ARG A 1 112 ? 16.129 36.599 -70.638 1.00 44.59 112 ARG A CA 1
ATOM 875 C C . ARG A 1 112 ? 16.962 37.209 -71.801 1.00 44.59 112 ARG A C 1
ATOM 877 O O . ARG A 1 112 ? 16.533 38.202 -72.365 1.00 44.59 112 ARG A O 1
ATOM 884 N N . GLN A 1 113 ? 18.006 36.458 -72.202 1.00 41.97 113 GLN A N 1
ATOM 885 C CA . GLN A 1 113 ? 18.697 36.361 -73.521 1.00 41.97 113 GLN A CA 1
ATOM 886 C C . GLN A 1 113 ? 19.536 37.574 -73.969 1.00 41.97 113 GLN A C 1
ATOM 888 O O . GLN A 1 113 ? 19.190 38.696 -73.635 1.00 41.97 113 GLN A O 1
ATOM 893 N N . VAL A 1 114 ? 20.653 37.436 -74.692 1.00 42.56 114 VAL A N 1
ATOM 894 C CA . VAL A 1 114 ? 21.236 36.361 -75.532 1.00 42.56 114 VAL A CA 1
ATOM 895 C C . VAL A 1 114 ? 22.746 36.324 -75.308 1.00 42.56 114 VAL A C 1
ATOM 897 O O . VAL A 1 114 ? 23.304 37.408 -75.033 1.00 42.56 114 VAL A O 1
#

Organism: Opuntia streptacantha (NCBI:txid393608)

Nearest PDB structures (foldseek):
  5zx1-assembly1_A  TM=8.591E-01  e=1.563E+00  Trypanosoma brucei brucei TREU927

Secondary structure (DSSP, 8-state):
-HHHHHH-SSPPHHHHHHHHHHHHHTT--HHHHHHHHHHHHT-HHHHHHHHHIIIIITTT-------------------------------PPPP---PPP-------------

Mean predicted aligned error: 19.53 Å

Solvent-accessible surface area (backbone atoms only — not comparable to full-atom values): 8055 Å² total; per-residue (Å²): 108,61,70,58,51,29,75,33,93,66,81,51,72,77,53,49,54,55,51,49,54,51,32,58,77,70,65,52,49,72,68,58,50,51,49,52,51,53,54,50,72,69,31,63,67,37,53,49,51,28,50,44,45,73,75,59,66,50,82,80,69,74,80,78,76,77,86,69,79,93,76,79,82,78,93,76,89,84,87,90,84,89,79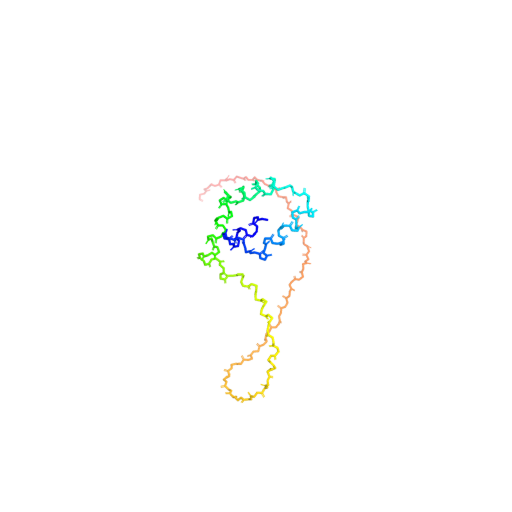,82,85,81,88,87,89,82,85,83,86,83,89,79,92,78,91,82,88,86,80,88,83,87,85,88,84,86,87,86,88,132

InterPro domains:
  IPR005491 ENT domain [PF03735] (1-55)
  IPR005491 ENT domain [PS51138] (1-72)
  IPR005491 ENT domain [SM01191] (1-58)
  IPR033485 Protein EMSY-LIKE, plant [PTHR33432] (1-102)
  IPR036142 ENT domain-like superfamily [G3DSA:1.10.1240.40] (1-98)
  IPR036142 ENT domain-like superfamily [SSF158639] (1-89)

Foldseek 3Di:
DLVQLLQDVDDDPVRVVVVVVVCVVVVPDPVNVVVVVVVSNPDVVSVVSNVCCVVPVVPPPPPPPPPDDDDDDDDDDDDDDDDDDDDDDDDDDDDDDDDDDDDDDDDDDDDDDD

Sequence (114 aa):
LRAFKAQSDAISWDKEGLITELRKELRVSDDEHRELLVRVNNDDVIRRIREWRQAGGHQSLSTSHTINDVSSPTPSASRKKQRTSQSLSTHMPVITPSPSVAALGSRGKKPRQV

Radius of gyration: 33.07 Å; Cα contacts (8 Å, |Δi|>4): 30; chains: 1; bounding box: 70×55×89 Å

pLDDT: mean 70.24, std 23.26, range [36.56, 98.19]